Protein AF-A0A7X9G3I9-F1 (afdb_monomer)

Structure (mmCIF, N/CA/C/O backbone):
data_AF-A0A7X9G3I9-F1
#
_entry.id   AF-A0A7X9G3I9-F1
#
loop_
_atom_site.group_PDB
_atom_site.id
_atom_site.type_symbol
_atom_site.label_atom_id
_atom_site.label_alt_id
_atom_site.label_comp_id
_atom_site.label_asym_id
_atom_site.label_entity_id
_atom_site.label_seq_id
_atom_site.pdbx_PDB_ins_code
_atom_site.Cartn_x
_atom_site.Cartn_y
_atom_site.Cartn_z
_atom_site.occupancy
_atom_site.B_iso_or_equiv
_atom_site.auth_seq_id
_atom_site.auth_comp_id
_atom_site.auth_asym_id
_atom_site.auth_atom_id
_atom_site.pdbx_PDB_model_num
ATOM 1 N N . MET A 1 1 ? -29.118 13.102 3.156 1.00 46.03 1 MET A N 1
ATOM 2 C CA . MET A 1 1 ? -28.141 14.152 3.509 1.00 46.03 1 MET A CA 1
ATOM 3 C C . MET A 1 1 ? -27.194 13.510 4.495 1.00 46.03 1 MET A C 1
ATOM 5 O O . MET A 1 1 ? -27.620 13.263 5.612 1.00 46.03 1 MET A O 1
ATOM 9 N N . LEU A 1 2 ? -26.000 13.109 4.052 1.00 50.03 2 LEU A N 1
ATOM 10 C CA . LEU A 1 2 ? -25.033 12.463 4.942 1.00 50.03 2 LEU A CA 1
ATOM 11 C C . LEU A 1 2 ? -24.716 13.444 6.073 1.00 50.03 2 LEU A C 1
ATOM 13 O O . LEU A 1 2 ? -24.308 14.582 5.799 1.00 50.03 2 LEU A O 1
ATOM 17 N N . ASN A 1 3 ? -25.024 13.040 7.304 1.00 65.94 3 ASN A N 1
ATOM 18 C CA . ASN A 1 3 ? -24.939 13.893 8.484 1.00 65.94 3 ASN A CA 1
ATOM 19 C C . ASN A 1 3 ? -23.501 14.400 8.638 1.00 65.94 3 ASN A C 1
ATOM 21 O O . ASN A 1 3 ? -22.552 13.733 8.224 1.00 65.94 3 ASN A O 1
ATOM 25 N N . ILE A 1 4 ? -23.321 15.574 9.255 1.00 64.31 4 ILE A N 1
ATOM 26 C CA . ILE A 1 4 ? -21.990 16.126 9.565 1.00 64.31 4 ILE A CA 1
ATOM 27 C C . ILE A 1 4 ? -21.075 15.055 10.188 1.00 64.31 4 ILE A C 1
ATOM 29 O O . ILE A 1 4 ? -19.893 15.047 9.878 1.00 64.31 4 ILE A O 1
ATOM 33 N N . LEU A 1 5 ? -21.646 14.124 10.965 1.00 59.34 5 LEU A N 1
ATOM 34 C CA . LEU A 1 5 ? -20.976 12.978 11.580 1.00 59.34 5 LEU A CA 1
ATOM 35 C C . LEU A 1 5 ? -20.364 11.984 10.575 1.00 59.34 5 LEU A C 1
ATOM 37 O O . LEU A 1 5 ? -19.221 11.579 10.739 1.00 59.34 5 LEU A O 1
ATOM 41 N N . GLU A 1 6 ? -21.085 11.606 9.514 1.00 58.38 6 GLU A N 1
ATOM 42 C CA . GLU A 1 6 ? -20.533 10.746 8.454 1.00 58.38 6 GLU A CA 1
ATOM 43 C C . GLU A 1 6 ? -19.424 11.475 7.703 1.00 58.38 6 GLU A C 1
ATOM 45 O O . GLU A 1 6 ? -18.399 10.885 7.371 1.00 58.38 6 GLU A O 1
ATOM 50 N N . LYS A 1 7 ? -19.591 12.783 7.475 1.00 54.84 7 LYS A N 1
ATOM 51 C CA . LYS A 1 7 ? -18.562 13.600 6.829 1.00 54.84 7 LYS A CA 1
ATOM 52 C C . LYS A 1 7 ? -17.322 13.774 7.700 1.00 54.84 7 LYS A C 1
ATOM 54 O O . LYS A 1 7 ? -16.231 13.687 7.151 1.00 54.84 7 LYS A O 1
ATOM 59 N N . THR A 1 8 ? -17.447 13.995 9.009 1.00 60.66 8 THR A N 1
ATOM 60 C CA . THR A 1 8 ? -16.304 14.092 9.935 1.00 60.66 8 THR A CA 1
ATOM 61 C C . THR A 1 8 ? -15.664 12.740 10.204 1.00 60.66 8 THR A C 1
ATOM 63 O O . THR A 1 8 ? -14.450 12.691 10.360 1.00 60.66 8 THR A O 1
ATOM 66 N N . PHE A 1 9 ? -16.425 11.646 10.187 1.00 63.19 9 PHE A N 1
ATOM 67 C CA . PHE A 1 9 ? -15.881 10.291 10.220 1.00 63.19 9 PHE A CA 1
ATOM 68 C C . PHE A 1 9 ? -15.053 10.016 8.962 1.00 63.19 9 PHE A C 1
ATOM 70 O O . PHE A 1 9 ? -13.876 9.694 9.066 1.00 63.19 9 PHE A O 1
ATOM 77 N N . LEU A 1 10 ? -15.599 10.267 7.768 1.00 57.69 10 LEU A N 1
ATOM 78 C CA . LEU A 1 10 ? -14.871 10.117 6.501 1.00 57.69 10 LEU A CA 1
ATOM 79 C C . LEU A 1 10 ? -13.657 11.060 6.404 1.00 57.69 10 LEU A C 1
ATOM 81 O O . LEU A 1 10 ? -12.594 10.645 5.944 1.00 57.69 10 LEU A O 1
ATOM 85 N N . PHE A 1 11 ? -13.769 12.302 6.891 1.00 55.78 11 PHE A N 1
ATOM 86 C CA . PHE A 1 11 ? -12.637 13.235 6.960 1.00 55.78 11 PHE A CA 1
ATOM 87 C C . PHE A 1 11 ? -11.586 12.805 7.989 1.00 55.78 11 PHE A C 1
ATOM 89 O O . PHE A 1 11 ? -10.392 12.912 7.714 1.00 55.78 11 PHE A O 1
ATOM 96 N N . GLY A 1 12 ? -12.005 12.301 9.151 1.00 60.66 12 GLY A N 1
ATOM 97 C CA . GLY A 1 12 ? -11.130 11.856 10.235 1.00 60.66 12 GLY A CA 1
ATOM 98 C C . GLY A 1 12 ? -10.397 10.555 9.913 1.00 60.66 12 GLY A C 1
ATOM 99 O O . GLY A 1 12 ? -9.221 10.427 10.237 1.00 60.66 12 GLY A O 1
ATOM 100 N N . LEU A 1 13 ? -11.052 9.636 9.203 1.00 57.66 13 LEU A N 1
ATOM 101 C CA . LEU A 1 13 ? -10.465 8.398 8.691 1.00 57.66 13 LEU A CA 1
ATOM 102 C C . LEU A 1 13 ? -9.445 8.636 7.574 1.00 57.66 13 LEU A C 1
ATOM 104 O O . LEU A 1 13 ? -8.456 7.913 7.479 1.00 57.66 13 LEU A O 1
ATOM 108 N N . GLY A 1 14 ? -9.691 9.636 6.721 1.00 58.69 14 GLY A N 1
ATOM 109 C CA . GLY A 1 14 ? -8.817 9.952 5.591 1.00 58.69 14 GLY A CA 1
ATOM 110 C C . GLY A 1 14 ? -7.575 10.762 5.970 1.00 58.69 14 GLY A C 1
ATOM 111 O O . GLY A 1 14 ? -6.530 10.598 5.346 1.00 58.69 14 GLY A O 1
ATOM 112 N N . THR A 1 15 ? -7.660 11.626 6.991 1.00 56.53 15 THR A N 1
ATOM 113 C CA . THR A 1 15 ? -6.538 12.497 7.407 1.00 56.53 15 THR A CA 1
ATOM 114 C C . THR A 1 15 ? -5.741 11.970 8.598 1.00 56.53 15 THR A C 1
ATOM 116 O O . THR A 1 15 ? -4.587 12.358 8.773 1.00 56.53 15 THR A O 1
ATOM 119 N N . LEU A 1 16 ? -6.300 11.061 9.402 1.00 55.75 16 LEU A N 1
ATOM 120 C CA . LEU A 1 16 ? -5.603 10.419 10.511 1.00 55.75 16 LEU A CA 1
ATOM 121 C C . LEU A 1 16 ? -5.639 8.915 10.274 1.00 55.75 16 LEU A C 1
ATOM 123 O O . LEU A 1 16 ? -6.699 8.308 10.362 1.00 55.75 16 LEU A O 1
ATOM 127 N N . ALA A 1 17 ? -4.482 8.304 10.014 1.00 58.62 17 ALA A N 1
ATOM 128 C CA . ALA A 1 17 ? -4.366 6.851 9.997 1.00 58.62 17 ALA A CA 1
ATOM 129 C C . ALA A 1 17 ? -5.080 6.274 11.231 1.00 58.62 17 ALA A C 1
ATOM 131 O O . ALA A 1 17 ? -4.709 6.595 12.369 1.00 58.62 17 ALA A O 1
ATOM 132 N N . ILE A 1 18 ? -6.130 5.469 11.019 1.00 64.69 18 ILE A N 1
ATOM 133 C CA . ILE A 1 18 ? -6.767 4.767 12.129 1.00 64.69 18 ILE A CA 1
ATOM 134 C C . ILE A 1 18 ? -5.718 3.842 12.733 1.00 64.69 18 ILE A C 1
ATOM 136 O O . ILE A 1 18 ? -5.153 2.974 12.069 1.00 64.69 18 ILE A O 1
ATOM 140 N N . THR A 1 19 ? -5.438 4.060 14.011 1.00 75.12 19 THR A N 1
ATOM 141 C CA . THR A 1 19 ? -4.647 3.146 14.824 1.00 75.12 19 THR A CA 1
ATOM 142 C C . THR A 1 19 ? -5.590 2.392 15.744 1.00 75.12 19 THR A C 1
ATOM 144 O O . THR A 1 19 ? -6.671 2.885 16.074 1.00 75.12 19 THR A O 1
ATOM 147 N N . LYS A 1 20 ? -5.169 1.208 16.195 1.00 78.75 20 LYS A N 1
ATOM 148 C CA . LYS A 1 20 ? -5.941 0.391 17.138 1.00 78.75 20 LYS A CA 1
ATOM 149 C C . LYS A 1 20 ? -6.428 1.210 18.343 1.00 78.75 20 LYS A C 1
ATOM 151 O O . LYS A 1 20 ? -7.612 1.195 18.651 1.00 78.75 20 LYS A O 1
ATOM 156 N N . ASN A 1 21 ? -5.547 2.032 18.913 1.00 77.44 21 ASN A N 1
ATOM 157 C CA . ASN A 1 21 ? -5.855 2.900 20.052 1.00 77.44 21 ASN A CA 1
ATOM 158 C C . ASN A 1 21 ? -6.952 3.938 19.743 1.00 77.44 21 ASN A C 1
ATOM 160 O O . ASN A 1 21 ? -7.760 4.260 20.609 1.00 77.44 21 ASN A O 1
ATOM 164 N N . LYS A 1 22 ? -6.991 4.481 18.517 1.00 78.94 22 LYS A N 1
ATOM 165 C CA . LYS A 1 22 ? -8.030 5.442 18.109 1.00 78.94 22 LYS A CA 1
ATOM 166 C C . LYS A 1 22 ? -9.371 4.760 17.860 1.00 78.94 22 LYS A C 1
ATOM 168 O O . LYS A 1 22 ? -10.398 5.316 18.232 1.00 78.94 22 LYS A O 1
ATOM 173 N N . ALA A 1 23 ? -9.353 3.564 17.274 1.00 81.31 23 ALA A N 1
ATOM 174 C CA . ALA A 1 23 ? -10.556 2.755 17.108 1.00 81.31 23 ALA A CA 1
ATOM 175 C C . ALA A 1 23 ? -11.148 2.361 18.472 1.00 81.31 23 ALA A C 1
ATOM 177 O O . ALA A 1 23 ? -12.344 2.524 18.682 1.00 81.31 23 ALA A O 1
ATOM 178 N N . GLU A 1 24 ? -10.312 1.944 19.429 1.00 82.25 24 GLU A N 1
ATOM 179 C CA . GLU A 1 24 ? -10.726 1.648 20.809 1.00 82.25 24 GLU A CA 1
ATOM 180 C C . GLU A 1 24 ? -11.368 2.859 21.498 1.00 82.25 24 GLU A C 1
ATOM 182 O O . GLU A 1 24 ? -12.425 2.731 22.116 1.00 82.25 24 GLU A O 1
ATOM 187 N N . ALA A 1 25 ? -10.764 4.045 21.372 1.00 83.19 25 ALA A N 1
ATOM 188 C CA . ALA A 1 25 ? -11.311 5.272 21.948 1.00 83.19 25 ALA A CA 1
ATOM 189 C C . ALA A 1 25 ? -12.673 5.642 21.338 1.00 83.19 25 ALA A C 1
ATOM 191 O O . ALA A 1 25 ? -13.609 5.936 22.079 1.00 83.19 25 ALA A O 1
ATOM 192 N N . PHE A 1 26 ? -12.789 5.563 20.009 1.00 82.69 26 PHE A N 1
ATOM 193 C CA . PHE A 1 26 ? -14.024 5.853 19.284 1.00 82.69 26 PHE A CA 1
ATOM 194 C C . PHE A 1 26 ? -15.149 4.891 19.667 1.00 82.69 26 PHE A C 1
ATOM 196 O O . PHE A 1 26 ? -16.247 5.322 20.007 1.00 82.69 26 PHE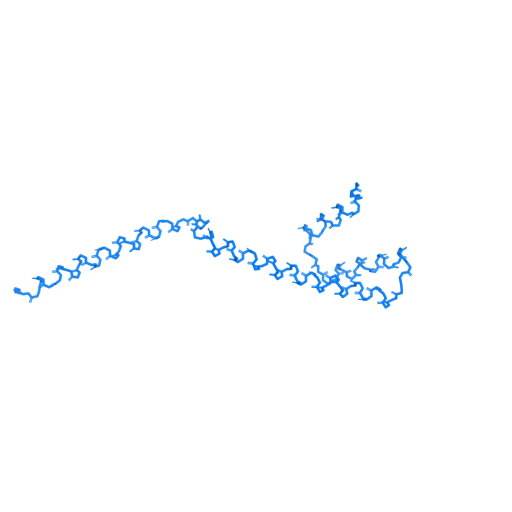 A O 1
ATOM 203 N N . VAL A 1 27 ? -14.866 3.586 19.676 1.00 84.88 27 VAL A N 1
ATOM 204 C CA . VAL A 1 27 ? -15.848 2.569 20.063 1.00 84.88 27 VAL A CA 1
ATOM 205 C C . VAL A 1 27 ? -16.263 2.752 21.518 1.00 84.88 27 VAL A C 1
ATOM 207 O O . VAL A 1 27 ? -17.443 2.672 21.823 1.00 84.88 27 VAL A O 1
ATOM 210 N N . ARG A 1 28 ? -15.333 3.076 22.421 1.00 83.62 28 ARG A N 1
ATOM 211 C CA . ARG A 1 28 ? -15.660 3.330 23.830 1.00 83.62 28 ARG A CA 1
ATOM 212 C C . ARG A 1 28 ? -16.579 4.539 24.019 1.00 83.62 28 ARG A C 1
ATOM 214 O O . ARG A 1 28 ? -17.406 4.525 24.928 1.00 83.62 28 ARG A O 1
ATOM 221 N N . GLU A 1 29 ? -16.411 5.588 23.224 1.00 83.94 29 GLU A N 1
ATOM 222 C CA . GLU A 1 29 ? -17.271 6.774 23.259 1.00 83.94 29 GLU A CA 1
ATOM 223 C C . GLU A 1 29 ? -18.652 6.464 22.668 1.00 83.94 29 GLU A C 1
ATOM 225 O O . GLU A 1 29 ? -19.664 6.683 23.332 1.00 83.94 29 GLU A O 1
ATOM 230 N N . ALA A 1 30 ? -18.690 5.800 21.509 1.00 82.88 30 ALA A N 1
ATOM 231 C CA . ALA A 1 30 ? -19.923 5.351 20.868 1.00 82.88 30 ALA A CA 1
ATOM 232 C C . ALA A 1 30 ? -20.721 4.363 21.739 1.00 82.88 30 ALA A C 1
ATOM 234 O O . ALA A 1 30 ? -21.936 4.494 21.865 1.00 82.88 30 ALA A O 1
ATOM 235 N N . SER A 1 31 ? -20.058 3.410 22.403 1.00 84.25 31 SER A N 1
ATOM 236 C CA . SER A 1 31 ? -20.702 2.463 23.322 1.00 84.25 31 SER A CA 1
ATOM 237 C C . SER A 1 31 ? -21.335 3.154 24.525 1.00 84.25 31 SER A C 1
ATOM 239 O O . SER A 1 31 ? -22.377 2.704 24.993 1.00 84.25 31 SER A O 1
ATOM 241 N N . LYS A 1 32 ? -20.739 4.247 25.024 1.00 82.88 32 LYS A N 1
ATOM 242 C CA . LYS A 1 32 ? -21.316 5.028 26.127 1.00 82.88 32 LYS A CA 1
ATOM 243 C C . LYS A 1 32 ? -22.560 5.792 25.697 1.00 82.88 32 LYS A C 1
ATOM 245 O O . LYS A 1 32 ? -23.524 5.828 26.451 1.00 82.88 32 LYS A O 1
ATOM 250 N N . GLU A 1 33 ? -22.542 6.398 24.514 1.00 82.69 33 GLU A N 1
ATOM 251 C CA . GLU A 1 33 ? -23.696 7.139 23.993 1.00 82.69 33 GLU A CA 1
ATOM 252 C C . GLU A 1 33 ? -24.847 6.209 23.591 1.00 82.69 33 GLU A C 1
ATOM 254 O O . GLU A 1 33 ? -26.012 6.531 23.814 1.00 82.69 33 GLU A O 1
ATOM 259 N N . ALA A 1 34 ? -24.527 5.034 23.0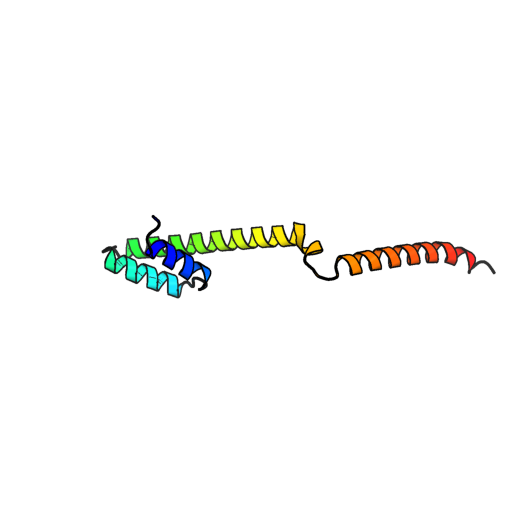46 1.00 81.00 34 ALA A N 1
ATOM 260 C CA . ALA A 1 34 ? -25.500 4.048 22.585 1.00 81.00 34 ALA A CA 1
ATOM 261 C C . ALA A 1 34 ? -25.911 3.011 23.652 1.00 81.00 34 ALA A C 1
ATOM 263 O O . ALA A 1 34 ? -26.705 2.126 23.344 1.00 81.00 34 ALA A O 1
ATOM 264 N N . ASN A 1 35 ? -25.397 3.104 24.890 1.00 84.44 35 ASN A N 1
ATOM 265 C CA . ASN A 1 35 ? -25.608 2.119 25.967 1.00 84.44 35 ASN A CA 1
ATOM 266 C C . ASN A 1 35 ? -25.319 0.664 25.543 1.00 84.44 35 ASN A C 1
ATOM 268 O O . ASN A 1 35 ? -26.019 -0.267 25.940 1.00 84.44 35 ASN A O 1
ATOM 272 N N . LEU A 1 36 ? -24.276 0.463 24.737 1.00 83.38 36 LEU A N 1
ATOM 273 C CA . LEU A 1 36 ? -23.855 -0.873 24.320 1.00 83.38 36 LEU A CA 1
ATOM 274 C C . LEU A 1 36 ? -23.179 -1.609 25.477 1.00 83.38 36 LEU A C 1
ATOM 276 O O . LEU A 1 36 ? -22.421 -1.022 26.258 1.00 83.38 36 LEU A O 1
ATOM 280 N N . SER A 1 37 ? -23.407 -2.917 25.544 1.00 89.19 37 SER A N 1
ATOM 281 C CA . SER A 1 37 ? -22.682 -3.798 26.454 1.00 89.19 37 SER A CA 1
ATOM 282 C C . SER A 1 37 ? -21.183 -3.855 26.104 1.00 89.19 37 SER A C 1
ATOM 284 O O . SER A 1 37 ? -20.786 -3.585 24.961 1.00 89.19 37 SER A O 1
ATOM 286 N N . PRO A 1 38 ? -20.314 -4.220 27.067 1.00 86.12 38 PRO A N 1
ATOM 287 C CA . PRO A 1 38 ? -18.890 -4.426 26.807 1.00 86.12 38 PRO A CA 1
ATOM 288 C C . PRO A 1 38 ? -18.625 -5.439 25.683 1.00 86.12 38 PRO A C 1
ATOM 290 O O . PRO A 1 38 ? -17.705 -5.255 24.885 1.00 86.12 38 PRO A O 1
ATOM 293 N N . GLU A 1 39 ? -19.437 -6.491 25.594 1.00 88.88 39 GLU A N 1
ATOM 294 C CA . GLU A 1 39 ? -19.375 -7.498 24.537 1.00 88.88 39 GLU A CA 1
ATOM 295 C C . GLU A 1 39 ? -19.675 -6.903 23.154 1.00 88.88 39 GLU A C 1
ATOM 297 O O . GLU A 1 39 ? -18.894 -7.108 22.223 1.00 88.88 39 GLU A O 1
ATOM 302 N N . GLU A 1 40 ? -20.747 -6.120 23.016 1.00 86.00 40 GLU A N 1
ATOM 303 C CA . GLU A 1 40 ? -21.126 -5.471 21.749 1.00 86.00 40 GLU A CA 1
ATOM 304 C C . GLU A 1 40 ? -20.084 -4.439 21.300 1.00 86.00 40 GLU A C 1
ATOM 306 O O . GLU A 1 40 ? -19.740 -4.368 20.118 1.00 86.00 40 GLU A O 1
ATOM 311 N N . GLY A 1 41 ? -19.518 -3.679 22.244 1.00 86.94 41 GLY A N 1
ATOM 312 C CA . GLY A 1 41 ? -18.413 -2.760 21.965 1.00 86.94 41 GLY A CA 1
ATOM 313 C C . GLY A 1 41 ? -17.177 -3.491 21.433 1.00 86.94 41 GLY A C 1
ATOM 314 O O . GLY A 1 41 ? -16.616 -3.112 20.406 1.00 86.94 41 GLY A O 1
ATOM 315 N N . ASN A 1 42 ? -16.774 -4.593 22.071 1.00 88.88 42 ASN A N 1
ATOM 316 C CA . ASN A 1 42 ? -15.636 -5.391 21.603 1.00 88.88 42 ASN A CA 1
ATOM 317 C C . ASN A 1 42 ? -15.882 -6.022 20.224 1.00 88.88 42 ASN A C 1
ATOM 319 O O . ASN A 1 42 ? -14.962 -6.089 19.405 1.00 88.88 42 ASN A O 1
ATOM 323 N N . GLN A 1 43 ? -17.111 -6.456 19.936 1.00 90.50 43 GLN A N 1
ATOM 324 C CA . GLN A 1 43 ? -17.478 -6.959 18.611 1.00 90.50 43 GLN A CA 1
ATOM 325 C C . GLN A 1 43 ? -17.360 -5.868 17.540 1.00 90.50 43 GLN A C 1
ATOM 327 O O . GLN A 1 43 ? -16.723 -6.097 16.512 1.00 90.50 43 GLN A O 1
ATOM 332 N N . LEU A 1 44 ? -17.889 -4.670 17.801 1.00 87.19 44 LEU A N 1
ATOM 333 C CA . LEU A 1 44 ? -17.763 -3.519 16.899 1.00 87.19 44 LEU A CA 1
ATOM 334 C C . LEU A 1 44 ? -16.306 -3.140 16.636 1.00 87.19 44 LEU A C 1
ATOM 336 O O . LEU A 1 44 ? -15.923 -2.913 15.489 1.00 87.19 44 LEU A O 1
ATOM 340 N N . LEU A 1 45 ? -15.477 -3.116 17.681 1.00 87.12 45 LEU A N 1
ATOM 341 C CA . LEU A 1 45 ? -14.048 -2.855 17.541 1.00 87.12 45 LEU A CA 1
ATOM 342 C C . LEU A 1 45 ? -13.375 -3.881 16.626 1.00 87.12 45 LEU A C 1
ATOM 344 O O . LEU A 1 45 ? -12.616 -3.502 15.735 1.00 87.12 45 LEU A O 1
ATOM 348 N N . ASN A 1 46 ? -13.662 -5.169 16.822 1.00 89.06 46 ASN A N 1
ATOM 349 C CA . ASN A 1 46 ? -13.093 -6.230 15.997 1.00 89.06 46 ASN A CA 1
ATOM 350 C C . ASN A 1 46 ? -13.509 -6.099 14.529 1.00 89.06 46 ASN A C 1
ATOM 352 O O . ASN A 1 46 ? -12.652 -6.221 13.658 1.00 89.06 46 ASN A O 1
ATOM 356 N N . VAL A 1 47 ? -14.778 -5.784 14.254 1.00 87.81 47 VAL A N 1
ATOM 357 C CA . VAL A 1 47 ? -15.270 -5.548 12.887 1.00 87.81 47 VAL A CA 1
ATOM 358 C C . VAL A 1 47 ? -14.543 -4.367 12.241 1.00 87.81 47 VAL A C 1
ATOM 360 O O . VAL A 1 47 ? -14.040 -4.493 11.129 1.00 87.81 47 VAL A O 1
ATOM 363 N N . ILE A 1 48 ? -14.406 -3.239 12.946 1.00 84.50 48 ILE A N 1
ATOM 364 C CA . ILE A 1 48 ? -13.696 -2.057 12.429 1.00 84.50 48 ILE A CA 1
ATOM 365 C C . ILE A 1 48 ? -12.222 -2.374 12.140 1.00 84.50 48 ILE A C 1
ATOM 367 O O . ILE A 1 48 ? -11.670 -1.905 11.144 1.00 84.50 48 ILE A O 1
ATOM 371 N N . LEU A 1 49 ? -11.566 -3.164 12.996 1.00 84.75 49 LEU A N 1
ATOM 372 C CA . LEU A 1 49 ? -10.167 -3.546 12.806 1.00 84.75 49 LEU A CA 1
ATOM 373 C C . LEU A 1 49 ? -9.977 -4.526 11.646 1.00 84.75 49 LEU A C 1
ATOM 375 O O . LEU A 1 49 ? -9.037 -4.352 10.871 1.00 84.75 49 LEU A O 1
ATOM 379 N N . GLU A 1 50 ? -10.834 -5.538 11.524 1.00 87.06 50 GLU A N 1
ATOM 380 C CA . GLU A 1 50 ? -10.810 -6.487 10.405 1.00 87.06 50 GLU A CA 1
ATOM 381 C C . GLU A 1 50 ? -11.063 -5.771 9.078 1.00 87.06 50 GLU A C 1
ATOM 383 O O . GLU A 1 50 ? -10.245 -5.870 8.162 1.00 87.06 50 GLU A O 1
ATOM 388 N N . GLU A 1 51 ? -12.098 -4.933 9.000 1.00 85.19 51 GLU A N 1
ATOM 389 C CA . GLU A 1 51 ? -12.381 -4.211 7.759 1.00 85.19 51 GLU A CA 1
ATOM 390 C C . GLU A 1 51 ? -11.366 -3.123 7.448 1.00 85.19 51 GLU A C 1
ATOM 392 O O . GLU A 1 51 ? -11.048 -2.892 6.281 1.00 85.19 51 GLU A O 1
ATOM 397 N N . GLY A 1 52 ? -10.744 -2.532 8.468 1.00 82.69 52 GLY A N 1
ATOM 398 C CA . GLY A 1 52 ? -9.579 -1.676 8.281 1.00 82.69 52 GLY A CA 1
ATOM 399 C C . GLY A 1 52 ? -8.401 -2.416 7.633 1.00 82.69 52 GLY A C 1
ATOM 400 O O . GLY A 1 52 ? -7.746 -1.865 6.743 1.00 82.69 52 GLY A O 1
ATOM 401 N N . LYS A 1 53 ? -8.128 -3.669 8.030 1.00 84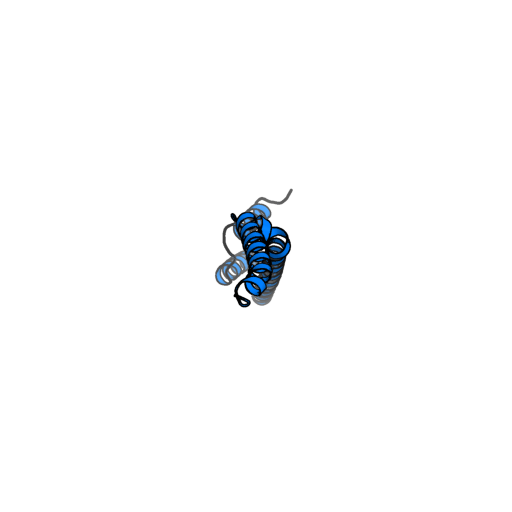.31 53 LYS A N 1
ATOM 402 C CA . LYS A 1 53 ? -7.075 -4.490 7.405 1.00 84.31 53 LYS A CA 1
ATOM 403 C C . LYS A 1 53 ? -7.425 -4.835 5.961 1.00 84.31 53 LYS A C 1
ATOM 405 O O . LYS A 1 53 ? -6.573 -4.661 5.091 1.00 84.31 53 LYS A O 1
ATOM 410 N N . ASN A 1 54 ? -8.657 -5.274 5.707 1.00 85.44 54 ASN A N 1
ATOM 411 C CA . ASN A 1 54 ? -9.117 -5.643 4.368 1.00 85.44 54 ASN A CA 1
ATOM 412 C C . ASN A 1 54 ? -9.082 -4.442 3.417 1.00 85.44 54 ASN A C 1
ATOM 414 O O . ASN A 1 54 ? -8.527 -4.528 2.322 1.00 85.44 54 ASN A O 1
ATOM 418 N N . ALA A 1 55 ? -9.577 -3.283 3.860 1.00 82.94 55 ALA A N 1
ATOM 419 C CA . ALA A 1 55 ? -9.515 -2.044 3.091 1.00 82.94 55 ALA A CA 1
ATOM 420 C C . ALA A 1 55 ? -8.068 -1.628 2.783 1.00 82.94 55 ALA A C 1
ATOM 422 O O . ALA A 1 55 ? -7.769 -1.239 1.655 1.00 82.94 55 ALA A O 1
ATOM 423 N N . LYS A 1 56 ? -7.150 -1.756 3.753 1.00 82.19 56 LYS A N 1
ATOM 424 C CA . LYS A 1 56 ? -5.725 -1.463 3.545 1.00 82.19 56 LYS A CA 1
ATOM 425 C C . LYS A 1 56 ? -5.083 -2.417 2.536 1.00 82.19 56 LYS A C 1
ATOM 427 O O . LYS A 1 56 ? -4.320 -1.964 1.687 1.00 82.19 56 LYS A O 1
ATOM 432 N N . ALA A 1 57 ? -5.383 -3.712 2.618 1.00 86.75 57 ALA A N 1
ATOM 433 C CA . ALA A 1 57 ? -4.877 -4.707 1.676 1.00 86.75 57 ALA A CA 1
ATOM 434 C C . ALA A 1 57 ? -5.374 -4.429 0.250 1.00 86.75 57 ALA A C 1
ATOM 436 O O . ALA A 1 57 ? -4.570 -4.383 -0.678 1.00 86.75 57 ALA A O 1
ATOM 437 N N . ASN A 1 58 ? -6.668 -4.145 0.092 1.00 87.50 58 ASN A N 1
ATOM 438 C CA . ASN A 1 58 ? -7.264 -3.805 -1.200 1.00 87.50 58 ASN A CA 1
ATOM 439 C C . ASN A 1 58 ? -6.693 -2.504 -1.776 1.00 87.50 58 ASN A C 1
ATOM 441 O O . ASN A 1 58 ? -6.409 -2.432 -2.969 1.00 87.50 58 ASN A O 1
ATOM 445 N N . LEU A 1 59 ? -6.480 -1.486 -0.935 1.00 86.75 59 LEU A N 1
ATOM 446 C CA . LEU A 1 59 ? -5.833 -0.240 -1.346 1.00 86.75 59 LEU A CA 1
ATOM 447 C C . LEU A 1 59 ? -4.405 -0.504 -1.826 1.00 86.75 59 LEU A C 1
ATOM 449 O O . LEU A 1 59 ? -4.037 -0.030 -2.896 1.00 86.75 59 LEU A O 1
ATOM 453 N N . ASN A 1 60 ? -3.616 -1.270 -1.068 1.00 86.38 60 ASN A N 1
ATOM 454 C CA . ASN A 1 60 ? -2.252 -1.622 -1.461 1.00 86.38 60 ASN A CA 1
ATOM 455 C C . ASN A 1 60 ? -2.229 -2.364 -2.801 1.00 86.38 60 ASN A C 1
ATOM 457 O O . ASN A 1 60 ? -1.453 -1.989 -3.672 1.00 86.38 60 ASN A O 1
ATOM 461 N N . ALA A 1 61 ? -3.114 -3.345 -2.994 1.00 91.19 61 ALA A N 1
ATOM 462 C CA . ALA A 1 61 ? -3.228 -4.078 -4.253 1.00 91.19 61 ALA A CA 1
ATOM 463 C C . ALA A 1 61 ? -3.596 -3.153 -5.426 1.00 91.19 61 ALA A C 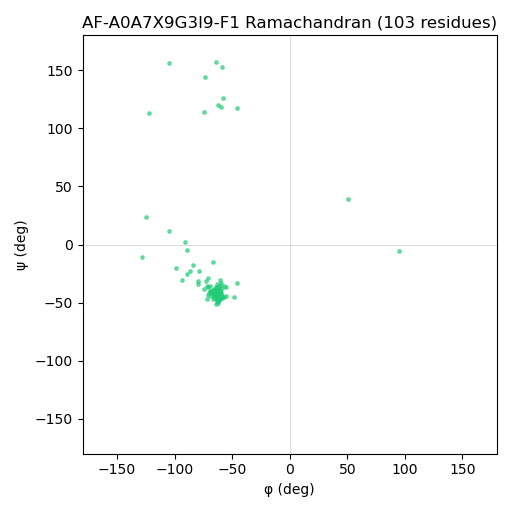1
ATOM 465 O O . ALA A 1 61 ? -2.971 -3.215 -6.480 1.00 91.19 61 ALA A O 1
ATOM 466 N N . ALA A 1 62 ? -4.551 -2.238 -5.230 1.00 87.38 62 ALA A N 1
ATOM 467 C CA . ALA A 1 62 ? -4.926 -1.260 -6.249 1.00 87.38 62 ALA A CA 1
ATOM 468 C C . ALA A 1 62 ? -3.772 -0.295 -6.580 1.00 87.38 62 ALA A C 1
ATOM 470 O O . ALA A 1 62 ? -3.550 0.045 -7.741 1.00 87.38 62 ALA A O 1
ATOM 471 N N . VAL A 1 63 ? -3.009 0.143 -5.574 1.00 87.56 63 VAL A N 1
ATOM 472 C CA . VAL A 1 63 ? -1.820 0.982 -5.780 1.00 87.56 63 VAL A CA 1
ATOM 473 C C . VAL A 1 63 ? -0.733 0.212 -6.530 1.00 87.56 63 VAL A C 1
ATOM 475 O O . VAL A 1 63 ? -0.166 0.750 -7.480 1.00 87.56 63 VAL A O 1
ATOM 478 N N . GLU A 1 64 ? -0.464 -1.040 -6.157 1.00 86.75 64 GLU A N 1
ATOM 479 C CA . GLU A 1 64 ? 0.480 -1.912 -6.864 1.00 86.75 64 GLU A CA 1
ATOM 480 C C . GLU A 1 64 ? 0.066 -2.133 -8.318 1.00 86.75 64 GLU A C 1
ATOM 482 O O . GLU A 1 64 ? 0.903 -2.013 -9.208 1.00 86.75 64 GLU A O 1
ATOM 487 N N . GLU A 1 65 ? -1.218 -2.363 -8.592 1.00 88.56 65 GLU A N 1
ATOM 488 C CA . GLU A 1 65 ? -1.743 -2.505 -9.952 1.00 88.56 65 GLU A CA 1
ATOM 489 C C . GLU A 1 65 ? -1.552 -1.221 -10.773 1.00 88.56 65 GLU A C 1
ATOM 491 O O . GLU A 1 65 ? -1.123 -1.263 -11.932 1.00 88.56 65 GLU A O 1
ATOM 496 N N . VAL A 1 66 ? -1.808 -0.052 -10.181 1.00 85.06 66 VAL A N 1
ATOM 497 C CA . VAL A 1 66 ? -1.577 1.244 -10.838 1.00 85.06 66 VAL A CA 1
ATOM 498 C C . VAL A 1 66 ? -0.089 1.465 -11.115 1.00 85.06 66 VAL A C 1
ATOM 500 O O . VAL A 1 66 ? 0.273 1.936 -12.195 1.00 85.06 66 VAL A O 1
ATOM 503 N N . ILE A 1 67 ? 0.794 1.102 -10.185 1.00 83.44 67 ILE A N 1
ATOM 504 C CA . ILE A 1 67 ? 2.246 1.201 -10.379 1.00 83.44 67 ILE A CA 1
ATOM 505 C C . ILE 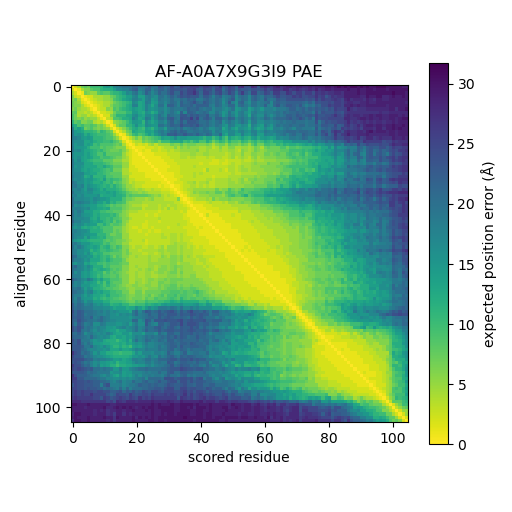A 1 67 ? 2.726 0.182 -11.423 1.00 83.44 67 ILE A C 1
ATOM 507 O O . ILE A 1 67 ? 3.540 0.525 -12.274 1.00 83.44 67 ILE A O 1
ATOM 511 N N . ALA A 1 68 ? 2.205 -1.039 -11.439 1.00 80.50 68 ALA A N 1
ATOM 512 C CA . ALA A 1 68 ? 2.570 -2.036 -12.441 1.00 80.50 68 ALA A CA 1
ATOM 513 C C . ALA A 1 68 ? 2.107 -1.622 -13.848 1.00 80.50 68 ALA A C 1
ATOM 515 O O . ALA A 1 68 ? 2.869 -1.717 -14.808 1.00 80.50 68 ALA A O 1
ATOM 516 N N . SER A 1 69 ? 0.879 -1.108 -13.970 1.00 80.31 69 SER A N 1
ATOM 517 C CA . SER A 1 69 ? 0.278 -0.735 -15.258 1.00 80.31 69 SER A CA 1
ATOM 518 C C . SER A 1 69 ? 0.750 0.621 -15.790 1.00 80.31 69 SER A C 1
ATOM 520 O O . SER A 1 69 ? 0.851 0.811 -17.002 1.00 80.31 69 SER A O 1
ATOM 522 N N . ARG A 1 70 ? 1.024 1.590 -14.907 1.00 72.44 70 ARG A N 1
ATOM 523 C CA . ARG A 1 70 ? 1.342 2.980 -15.284 1.00 72.44 70 ARG A CA 1
ATOM 524 C C . ARG A 1 70 ? 2.618 3.525 -14.662 1.00 72.44 70 ARG A C 1
ATOM 526 O O . ARG A 1 70 ? 3.079 4.575 -15.104 1.00 72.44 70 ARG A O 1
ATOM 533 N N . GLY A 1 71 ? 3.221 2.842 -13.693 1.00 65.62 71 GLY A N 1
ATOM 534 C CA . GLY A 1 71 ? 4.433 3.289 -12.994 1.00 65.62 71 GLY A CA 1
ATOM 535 C C . GLY A 1 71 ? 5.596 3.559 -13.940 1.00 65.62 71 GLY A C 1
ATOM 536 O O . GLY A 1 71 ? 6.284 4.560 -13.788 1.00 65.62 71 GLY A O 1
ATOM 537 N N . GLN A 1 72 ? 5.730 2.770 -15.006 1.00 65.00 72 GLN A N 1
ATOM 538 C CA . GLN A 1 72 ? 6.699 3.034 -16.073 1.00 65.00 72 GLN A CA 1
ATOM 539 C C . GLN A 1 72 ? 6.492 4.407 -16.739 1.00 65.00 72 GLN A C 1
ATOM 541 O O . GLN A 1 72 ? 7.449 5.100 -17.049 1.00 65.00 72 GLN A O 1
ATOM 546 N N . SER A 1 73 ? 5.251 4.861 -16.922 1.00 65.25 73 SER A N 1
ATOM 547 C CA . SER A 1 73 ? 4.979 6.202 -17.459 1.00 65.25 73 SER A CA 1
ATOM 548 C C . SER A 1 73 ? 5.017 7.306 -16.396 1.00 65.25 73 SER A C 1
ATOM 550 O O . SER A 1 73 ? 5.083 8.479 -16.763 1.00 65.25 73 SER A O 1
ATOM 552 N N . LEU A 1 74 ? 4.924 6.952 -15.112 1.00 64.62 74 LEU A N 1
ATOM 553 C CA . LEU A 1 74 ? 4.917 7.889 -13.986 1.00 64.62 74 LEU A CA 1
ATOM 554 C C . LEU A 1 74 ? 6.327 8.191 -13.468 1.00 64.62 74 LEU A C 1
ATOM 556 O O . LEU A 1 74 ? 6.533 9.264 -12.910 1.00 64.62 74 LEU A O 1
ATOM 560 N N . ILE A 1 75 ? 7.289 7.282 -13.664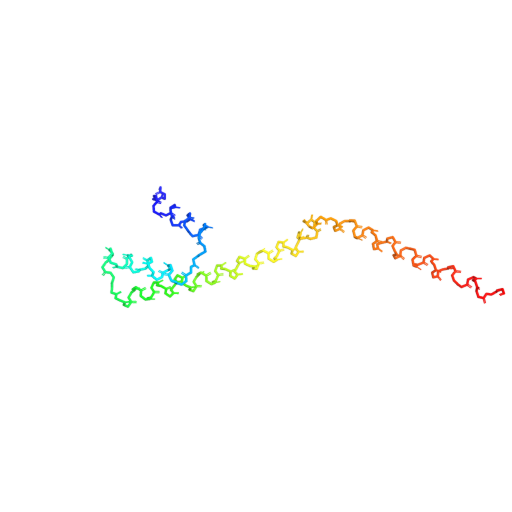 1.00 73.44 75 ILE A N 1
ATOM 561 C CA . ILE A 1 75 ? 8.688 7.491 -13.283 1.00 73.44 75 ILE A CA 1
ATOM 562 C C . ILE A 1 75 ? 9.340 8.458 -14.284 1.00 73.44 75 ILE A C 1
ATOM 564 O O . ILE A 1 75 ? 9.518 8.110 -15.462 1.00 73.44 75 ILE A O 1
ATOM 568 N N . PRO A 1 76 ? 9.735 9.670 -13.846 1.00 69.19 76 PRO A N 1
ATOM 569 C CA . PRO A 1 76 ? 10.462 10.596 -14.698 1.00 69.19 76 PRO A CA 1
ATOM 570 C C . PRO A 1 76 ? 11.751 9.931 -15.189 1.00 69.19 76 PRO A C 1
ATOM 572 O O . PRO A 1 76 ? 12.540 9.423 -14.399 1.00 69.19 76 PRO A O 1
ATOM 575 N N . GLY A 1 77 ? 11.958 9.915 -16.505 1.00 72.69 77 GLY A N 1
ATOM 576 C CA . GLY A 1 77 ? 13.155 9.333 -17.113 1.00 72.69 77 GLY A CA 1
ATOM 577 C C . GLY A 1 77 ? 13.028 7.881 -17.579 1.00 72.69 77 GLY A C 1
ATOM 578 O O . GLY A 1 77 ? 13.927 7.436 -18.284 1.00 72.69 77 GLY A O 1
ATOM 579 N N . TYR A 1 78 ? 11.920 7.170 -17.328 1.00 77.94 78 TYR A N 1
ATOM 580 C CA . TYR A 1 78 ? 11.729 5.806 -17.859 1.00 77.94 78 TYR A CA 1
ATOM 581 C C . TYR A 1 78 ? 11.866 5.745 -19.390 1.00 77.94 78 TYR A C 1
ATOM 583 O O . TYR A 1 78 ? 12.577 4.902 -19.932 1.00 77.94 78 TYR A O 1
ATOM 591 N N . LYS A 1 79 ? 11.260 6.705 -20.104 1.00 77.38 79 LYS A N 1
ATOM 592 C CA . LYS A 1 79 ? 11.416 6.834 -21.565 1.00 77.38 79 LYS A CA 1
ATOM 593 C C . LYS A 1 79 ? 12.870 7.069 -21.980 1.00 77.38 79 LYS A C 1
ATOM 595 O O . LYS A 1 79 ? 13.308 6.531 -22.993 1.00 77.38 79 LYS A O 1
ATOM 600 N N . SER A 1 80 ? 13.605 7.872 -21.212 1.00 81.19 80 SER A N 1
ATOM 601 C CA . SER A 1 80 ? 15.013 8.171 -21.480 1.00 81.19 80 SER A CA 1
ATOM 602 C C . SER A 1 80 ? 15.883 6.935 -21.274 1.00 81.19 80 SER A C 1
ATOM 604 O O . SER A 1 80 ? 16.704 6.633 -22.133 1.00 81.19 80 SER A O 1
ATOM 606 N N . ILE A 1 81 ? 15.655 6.190 -20.189 1.00 84.50 81 ILE A N 1
ATOM 607 C CA . ILE A 1 81 ? 16.354 4.936 -19.887 1.00 84.50 81 ILE A CA 1
ATOM 608 C C . ILE A 1 81 ? 16.064 3.895 -20.974 1.00 84.50 81 ILE A C 1
ATOM 610 O O . ILE A 1 81 ? 16.998 3.395 -21.588 1.00 84.50 81 ILE A O 1
ATOM 614 N N . SER A 1 82 ? 14.794 3.667 -21.320 1.00 83.44 82 SER A N 1
ATOM 615 C CA . SER A 1 82 ? 14.418 2.714 -22.376 1.00 83.44 82 SER A CA 1
ATOM 616 C C . SER A 1 82 ? 15.001 3.083 -23.752 1.00 83.44 82 SER A C 1
ATOM 618 O O . SER A 1 82 ? 15.388 2.215 -24.534 1.00 83.44 82 SER A O 1
ATOM 620 N N . SER A 1 83 ? 15.108 4.381 -24.063 1.00 86.69 83 SER A N 1
ATOM 621 C CA . SER A 1 83 ? 15.773 4.860 -25.283 1.00 86.69 83 SER A CA 1
ATOM 622 C C . SER A 1 83 ? 17.281 4.585 -25.266 1.00 86.69 83 SER A C 1
ATOM 624 O O . SER A 1 83 ? 17.845 4.163 -26.277 1.00 86.69 83 SER A O 1
ATOM 626 N N . LEU A 1 84 ? 17.939 4.787 -24.120 1.00 90.31 84 LEU A N 1
ATOM 627 C CA . LEU A 1 84 ? 19.360 4.485 -23.950 1.00 90.31 84 LEU A CA 1
ATOM 628 C C . LEU A 1 84 ? 19.636 2.984 -24.062 1.00 90.31 84 LEU A C 1
ATOM 630 O O . LEU A 1 84 ? 20.552 2.613 -24.788 1.00 90.31 84 LEU A O 1
ATOM 634 N N . GLU A 1 85 ? 18.818 2.132 -23.443 1.00 90.38 85 GLU A N 1
ATOM 635 C CA . GLU A 1 85 ? 18.935 0.669 -23.545 1.00 90.38 85 GLU A CA 1
ATOM 636 C C . GLU A 1 85 ? 18.855 0.194 -25.002 1.00 90.38 85 GLU A C 1
ATOM 638 O O . GLU A 1 85 ? 19.706 -0.570 -25.452 1.00 90.38 85 GLU A O 1
ATOM 643 N N . LYS A 1 86 ? 17.899 0.712 -25.787 1.00 91.38 86 LYS A N 1
ATOM 644 C CA . LYS A 1 86 ? 17.800 0.387 -27.222 1.00 91.38 86 LYS A CA 1
ATOM 645 C C . LYS A 1 86 ? 19.026 0.827 -28.015 1.00 91.38 86 LYS A C 1
ATOM 647 O O . LYS A 1 86 ? 19.465 0.109 -28.907 1.00 91.38 86 LYS A O 1
ATOM 652 N N . ARG A 1 87 ? 19.566 2.012 -27.714 1.00 93.44 87 ARG A N 1
ATOM 653 C CA . ARG A 1 87 ? 20.776 2.518 -28.377 1.00 93.44 87 ARG A CA 1
ATOM 654 C C . ARG A 1 87 ? 21.997 1.679 -28.027 1.00 93.44 87 ARG A C 1
ATOM 656 O O . ARG A 1 87 ? 22.818 1.454 -28.904 1.00 93.44 87 ARG A O 1
ATOM 663 N N . ILE A 1 88 ? 22.116 1.233 -26.779 1.00 93.81 88 ILE A N 1
ATOM 664 C CA . ILE A 1 88 ? 23.201 0.348 -26.350 1.00 93.81 88 ILE A CA 1
ATOM 665 C C . ILE A 1 88 ? 23.100 -0.986 -27.093 1.00 93.81 88 ILE A C 1
ATOM 667 O O . ILE A 1 88 ? 24.076 -1.379 -27.718 1.00 93.81 88 ILE A O 1
ATOM 671 N N . ALA A 1 89 ? 21.917 -1.603 -27.148 1.00 91.69 89 ALA A N 1
ATOM 672 C CA . ALA A 1 89 ? 21.718 -2.860 -27.871 1.00 91.69 89 ALA A CA 1
ATOM 673 C C . ALA A 1 89 ? 22.039 -2.753 -29.379 1.00 91.69 89 ALA A C 1
ATOM 675 O O . ALA A 1 89 ? 22.671 -3.645 -29.939 1.00 91.69 89 ALA A O 1
ATOM 676 N N . ASP A 1 90 ? 21.654 -1.653 -30.043 1.00 92.75 90 ASP A N 1
ATOM 677 C CA . ASP A 1 90 ? 22.028 -1.397 -31.447 1.00 92.75 90 ASP A CA 1
ATOM 678 C C . ASP A 1 90 ? 23.547 -1.262 -31.621 1.00 92.75 90 ASP A C 1
ATOM 680 O O . ASP A 1 90 ? 24.131 -1.806 -32.558 1.00 92.75 90 ASP A O 1
ATOM 684 N N . LEU A 1 91 ? 24.208 -0.550 -30.705 1.00 91.88 91 LEU A N 1
ATOM 685 C CA . LEU A 1 91 ? 25.659 -0.385 -30.734 1.00 91.88 91 LEU A CA 1
ATOM 686 C C . LEU A 1 91 ? 26.388 -1.709 -30.485 1.00 91.88 91 LEU A C 1
ATOM 688 O O . LEU A 1 91 ? 27.375 -1.976 -31.166 1.00 91.88 91 LEU A O 1
ATOM 692 N N . GLU A 1 92 ? 25.898 -2.538 -29.566 1.00 92.06 92 GLU A N 1
ATOM 693 C CA . GLU A 1 92 ? 26.434 -3.873 -29.285 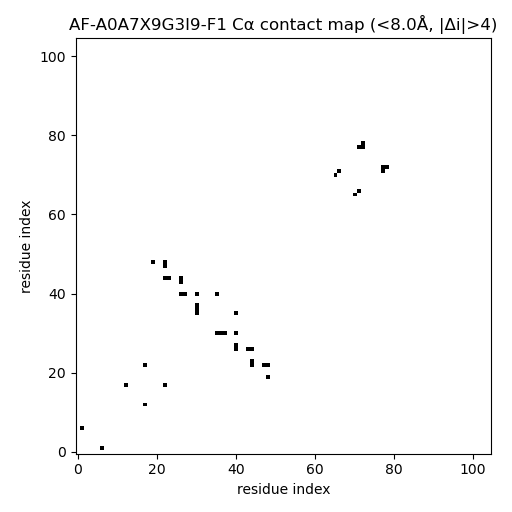1.00 92.06 92 GLU A CA 1
ATOM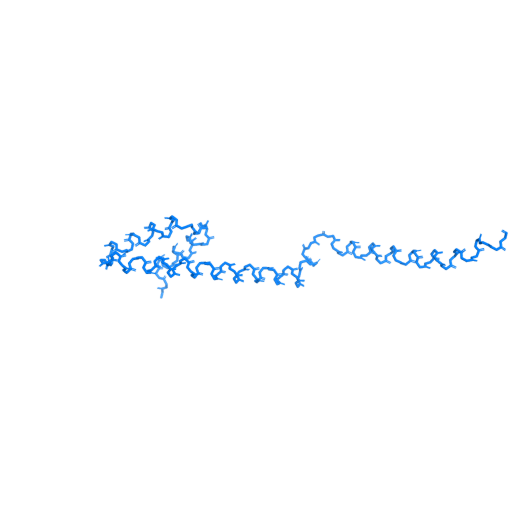 694 C C . GLU A 1 92 ? 26.286 -4.806 -30.493 1.00 92.06 92 GLU A C 1
ATOM 696 O O . GLU A 1 92 ? 27.259 -5.445 -30.890 1.00 92.06 92 GLU A O 1
ATOM 701 N N . ASP A 1 93 ? 25.120 -4.831 -31.146 1.00 90.00 93 ASP A N 1
ATOM 702 C CA . ASP A 1 93 ? 24.891 -5.634 -32.356 1.00 90.00 93 ASP A CA 1
ATOM 703 C C . ASP A 1 93 ? 25.783 -5.176 -33.524 1.00 90.00 93 ASP A C 1
ATOM 705 O O . ASP A 1 93 ? 26.366 -5.983 -34.253 1.00 90.00 93 ASP A O 1
ATOM 709 N N . ARG A 1 94 ? 25.964 -3.861 -33.681 1.00 88.38 94 ARG A N 1
ATOM 710 C CA . ARG A 1 94 ? 26.885 -3.301 -34.679 1.00 88.38 94 ARG A CA 1
ATOM 711 C C . ARG A 1 94 ? 28.338 -3.640 -34.374 1.00 88.38 94 ARG A C 1
ATOM 713 O O . ARG A 1 94 ? 29.078 -3.950 -35.303 1.00 88.38 94 ARG A O 1
ATOM 720 N N . LEU A 1 95 ? 28.747 -3.597 -33.108 1.00 88.12 95 LEU A N 1
ATOM 721 C CA . LEU A 1 95 ? 30.098 -3.972 -32.700 1.00 88.12 95 LEU A CA 1
ATOM 722 C C . LEU A 1 95 ? 30.345 -5.464 -32.958 1.00 88.12 95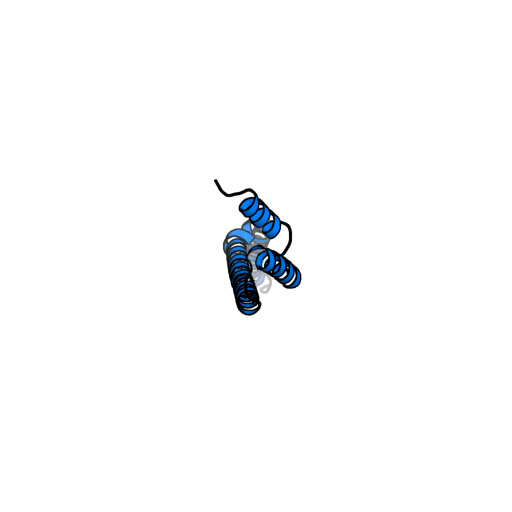 LEU A C 1
ATOM 724 O O . LEU A 1 95 ? 31.343 -5.811 -33.584 1.00 88.12 95 LEU A O 1
ATOM 728 N N . ALA A 1 96 ? 29.391 -6.327 -32.602 1.00 84.12 96 ALA A N 1
ATOM 729 C CA . ALA A 1 96 ? 29.459 -7.766 -32.852 1.00 84.12 96 ALA A CA 1
ATOM 730 C C . ALA A 1 96 ? 29.561 -8.112 -34.350 1.00 84.12 96 ALA A C 1
ATOM 732 O O . ALA A 1 96 ? 30.183 -9.106 -34.716 1.00 84.12 96 ALA A O 1
ATOM 733 N N . LYS A 1 97 ? 28.990 -7.284 -35.234 1.00 81.88 97 LYS A N 1
ATOM 734 C CA . LYS A 1 97 ? 29.120 -7.415 -36.698 1.00 81.88 97 LYS A CA 1
ATOM 735 C C . LYS A 1 97 ? 30.451 -6.897 -37.251 1.00 81.88 97 LYS A C 1
ATOM 737 O O . LYS A 1 97 ? 30.849 -7.317 -38.334 1.00 81.88 97 LYS A O 1
ATOM 742 N N . LEU A 1 98 ? 31.131 -5.999 -36.537 1.00 78.25 98 LEU A N 1
ATOM 743 C CA . LEU A 1 98 ? 32.411 -5.402 -36.942 1.00 78.25 98 LEU A CA 1
ATOM 744 C C . LEU A 1 98 ? 33.628 -6.162 -36.387 1.00 78.25 98 LEU A C 1
ATOM 746 O O . LEU A 1 98 ? 34.658 -6.235 -37.053 1.00 78.25 98 LEU A O 1
ATOM 750 N N . GLU A 1 99 ? 33.516 -6.786 -35.215 1.00 64.19 99 GLU A N 1
ATOM 751 C CA . GLU A 1 99 ? 34.570 -7.625 -34.632 1.00 64.19 99 GLU A CA 1
ATOM 752 C C . GLU A 1 99 ? 35.019 -8.842 -35.472 1.00 64.19 99 GLU A C 1
ATOM 754 O O . GLU A 1 99 ? 36.216 -9.143 -35.433 1.00 64.19 99 GLU A O 1
ATOM 759 N N . PRO A 1 100 ? 34.183 -9.534 -36.279 1.00 60.66 100 PRO A N 1
ATOM 760 C CA . PRO A 1 100 ? 34.677 -10.595 -37.159 1.00 60.66 100 PRO A CA 1
ATOM 761 C C . PRO A 1 100 ? 35.590 -10.086 -38.287 1.00 60.66 100 PRO A C 1
ATOM 763 O O . PRO A 1 100 ? 36.304 -10.891 -38.873 1.00 60.66 100 PRO A O 1
ATOM 766 N N . ALA A 1 101 ? 35.626 -8.778 -38.576 1.00 52.69 101 ALA A N 1
ATOM 767 C CA . ALA A 1 101 ? 36.545 -8.206 -39.566 1.00 52.69 101 ALA A CA 1
ATOM 768 C C . ALA A 1 101 ? 37.930 -7.856 -38.982 1.00 52.69 101 ALA A C 1
ATOM 770 O O . ALA A 1 101 ? 38.905 -7.819 -39.724 1.00 52.69 101 ALA A O 1
ATOM 771 N N . ALA A 1 102 ? 38.047 -7.652 -37.664 1.00 52.72 102 ALA A N 1
ATOM 772 C CA . ALA A 1 102 ? 39.284 -7.194 -37.017 1.00 52.72 102 ALA A CA 1
ATOM 773 C C . ALA A 1 102 ? 40.244 -8.323 -36.583 1.00 52.72 102 ALA A C 1
ATOM 775 O O . ALA A 1 102 ? 41.332 -8.042 -36.089 1.00 52.72 102 ALA A O 1
ATOM 776 N N . LYS A 1 103 ? 39.855 -9.598 -36.736 1.00 50.88 103 LYS A N 1
ATOM 777 C CA . LYS A 1 103 ? 40.693 -10.772 -36.405 1.00 50.88 103 LYS A CA 1
ATOM 778 C C . LYS A 1 103 ? 41.271 -11.489 -37.636 1.00 50.88 103 LYS A C 1
ATOM 780 O O . LYS A 1 103 ? 41.784 -12.596 -37.491 1.00 50.88 103 LYS A O 1
ATOM 785 N N . THR A 1 104 ? 41.181 -10.884 -38.822 1.00 49.09 104 THR A N 1
ATOM 786 C CA . THR A 1 104 ? 41.622 -11.497 -40.093 1.00 49.09 104 THR A CA 1
ATOM 787 C C . THR A 1 104 ? 42.635 -10.660 -40.883 1.00 49.09 104 THR A C 1
ATOM 789 O O . THR A 1 104 ? 42.768 -10.862 -42.087 1.00 49.09 104 THR A O 1
ATOM 792 N N . GLU A 1 105 ? 43.372 -9.769 -40.216 1.00 41.22 105 GLU A N 1
ATOM 793 C CA . GLU A 1 105 ? 44.616 -9.173 -40.736 1.00 41.22 105 GLU A CA 1
ATOM 794 C C . GLU A 1 105 ? 45.791 -9.464 -39.799 1.00 41.22 105 GLU A C 1
ATOM 796 O O . GLU A 1 105 ? 45.594 -9.391 -38.563 1.00 41.22 105 GLU A O 1
#

Solvent-accessible surface area (backbone atoms only — not comparable to full-atom values): 6017 Å² total; per-residue (Å²): 129,84,47,72,64,58,52,48,49,55,50,46,54,74,76,39,83,80,42,74,71,55,48,53,54,51,38,55,52,51,24,63,77,67,70,48,50,75,67,57,34,52,51,52,42,51,51,54,52,52,49,49,49,52,51,50,52,53,50,51,52,52,52,50,48,48,41,72,75,42,33,64,80,67,43,87,56,43,69,57,50,56,53,48,54,53,51,49,52,54,50,50,54,51,46,64,66,50,53,74,65,72,77,76,120

Secondary structure (DSSP, 8-state):
---HHHHHHHHHHHHS---HHHHHHHHHHHHHHTT--HHHHHHHHHHHHHHHHHHHHHHHHHHHHHHHHHHHHHSTTHHHHHHHHHHHHHHHHHHHHHGGGTT--

pLDDT: mean 77.3, std 13.11, range [41.22, 93.81]

Radius of gyration: 28.52 Å; Cα contacts (8 Å, |Δi|>4): 22; chains: 1; bounding box: 73×28×68 Å

Mean predicted aligned error: 13.28 Å

Sequence (105 aa):
MLNILEKTFLFGLGTLAITKNKAEAFVREASKEANLSPEEGNQLLNVILEEGKNAKANLNAAVEEVIASRGQSLIPGYKSISSLEKRIADLEDRLAKLEPAAKTE

Foldseek 3Di:
DCDVVNVVVVVCVVPDPDDLVNLLVVLVVVCVVVVNDPVVSVVSSVVCVVVSVVVVVVVVVVVVVCCVVCVCVVDPCSVVVVVVVVVVVVVVVVVVVCVVVVVPD